Protein AF-A0A5B6YU72-F1 (afdb_monomer)

Radius of gyration: 26.84 Å; Cα contacts (8 Å, |Δi|>4): 118; chains: 1; bounding box: 101×34×53 Å

Nearest PDB structures (foldseek):
  8p5q-assembly1_A  TM=9.319E-01  e=4.944E-16  Arabidopsis thaliana

Sequence (139 aa):
FGQYLKNQRPPVSMSQCNYNHVLDFLRYLDQFGKTKVHLQGCVFFGHPDPAGPCTCPLRQAWGSLDALIGRLRAAFEENGGLAETNPFASGAIRVFLREVRDSQAKARGIPYKKKKKKRINQMKATTDDSSSKFPMQTA

pLDDT: mean 83.85, std 20.41, range [37.31, 98.56]

Secondary structure (DSSP, 8-state):
-HHHHHTSSS---TTT--HHHHHHHHHHGGGG--EE---TT-TTTT-SS-SS---PPEE--HHHHHHHHHHHHHHHHHTT--GGG-TTT-HHHHHHHHHHHHHHHHHTT------------------------------

Solvent-accessible surface area (backbone atoms only — not comparable to full-atom values): 8722 Å² total; per-residue (Å²): 105,72,67,60,32,57,70,38,91,74,59,49,52,80,89,75,55,41,46,65,61,51,53,53,49,60,58,57,46,23,82,75,24,82,37,77,46,43,45,96,88,44,95,48,41,40,37,77,77,60,95,68,90,74,89,50,52,48,25,57,50,52,70,60,53,52,52,49,44,52,51,52,40,52,53,42,44,76,72,74,42,53,76,93,74,35,40,65,68,34,68,69,52,57,51,52,56,48,52,47,40,53,51,50,35,48,18,37,39,55,75,88,70,78,78,75,78,76,80,77,77,81,77,79,82,79,87,77,89,84,87,90,84,90,89,84,90,88,133

Structure (mmCIF, N/CA/C/O backbone):
data_AF-A0A5B6YU72-F1
#
_entry.id   AF-A0A5B6YU72-F1
#
loop_
_atom_site.group_PDB
_atom_site.id
_atom_site.type_symbol
_atom_site.label_atom_id
_atom_site.label_alt_id
_atom_site.label_comp_id
_atom_site.label_asym_id
_atom_site.label_entity_id
_atom_site.label_seq_id
_atom_site.pdbx_PDB_ins_code
_atom_site.Cartn_x
_atom_site.Cartn_y
_atom_site.Cartn_z
_atom_site.occupancy
_atom_site.B_iso_or_equiv
_atom_site.auth_seq_id
_atom_site.auth_comp_id
_atom_site.auth_asym_id
_atom_site.auth_atom_id
_atom_site.pdbx_PDB_model_num
ATOM 1 N N . PHE A 1 1 ? -4.472 7.276 5.526 1.00 94.94 1 PHE A N 1
ATOM 2 C CA . PHE A 1 1 ? -5.185 6.092 6.043 1.00 94.94 1 PHE A CA 1
ATOM 3 C C . PHE A 1 1 ? -6.517 6.455 6.692 1.00 94.94 1 PHE A C 1
ATOM 5 O O . PHE A 1 1 ? -7.533 6.032 6.170 1.00 94.94 1 PHE A O 1
ATOM 12 N N . GLY A 1 2 ? -6.559 7.295 7.736 1.00 95.25 2 GLY A N 1
ATOM 13 C CA . GLY A 1 2 ? -7.837 7.690 8.360 1.00 95.25 2 GLY A CA 1
ATOM 14 C C . GLY A 1 2 ? -8.878 8.228 7.366 1.00 95.25 2 GLY A C 1
ATOM 15 O O . GLY A 1 2 ? -10.028 7.807 7.393 1.00 95.25 2 GLY A O 1
ATOM 16 N N . GLN A 1 3 ? -8.461 9.063 6.404 1.00 95.62 3 GLN A N 1
ATOM 17 C CA . GLN A 1 3 ? -9.355 9.516 5.329 1.00 95.62 3 GLN A CA 1
ATOM 18 C C . GLN A 1 3 ? -9.866 8.372 4.437 1.00 95.62 3 GLN A C 1
ATOM 20 O O . GLN A 1 3 ? -11.020 8.381 4.028 1.00 95.62 3 GLN A O 1
ATOM 25 N N . TYR A 1 4 ? -9.028 7.371 4.154 1.00 97.12 4 TYR A N 1
ATOM 26 C CA . TYR A 1 4 ? -9.428 6.200 3.373 1.00 97.12 4 TYR A CA 1
ATOM 27 C C . TYR A 1 4 ? -10.517 5.390 4.090 1.00 97.12 4 TYR A C 1
ATOM 29 O O . TYR A 1 4 ? -11.458 4.956 3.435 1.00 97.12 4 TYR A O 1
ATOM 37 N N . LEU A 1 5 ? -10.427 5.244 5.418 1.00 96.88 5 LEU A N 1
ATOM 38 C CA . LEU A 1 5 ? -11.457 4.572 6.217 1.00 96.88 5 LEU A CA 1
ATOM 39 C C . LEU A 1 5 ? -12.777 5.356 6.248 1.00 96.88 5 LEU A C 1
ATOM 41 O O . LEU A 1 5 ? -13.845 4.772 6.081 1.00 96.88 5 LEU A O 1
ATOM 45 N N . LYS A 1 6 ? -12.709 6.686 6.392 1.00 96.75 6 LYS A N 1
ATOM 46 C CA . LYS A 1 6 ? -13.895 7.562 6.348 1.00 96.75 6 LYS A CA 1
ATOM 47 C C . LYS A 1 6 ? -14.615 7.520 4.998 1.00 96.75 6 LYS A C 1
ATOM 49 O O . LYS A 1 6 ? -15.826 7.691 4.955 1.00 96.75 6 LYS A O 1
ATOM 54 N N . ASN A 1 7 ? -13.875 7.290 3.915 1.00 96.56 7 ASN A N 1
ATOM 55 C CA . ASN A 1 7 ? -14.423 7.214 2.562 1.00 96.56 7 ASN A CA 1
ATOM 56 C C . ASN A 1 7 ? -14.995 5.826 2.208 1.00 96.56 7 ASN A C 1
ATOM 58 O O . ASN A 1 7 ? -15.537 5.670 1.113 1.00 96.56 7 ASN A O 1
ATOM 62 N N . GLN A 1 8 ? -14.877 4.824 3.090 1.00 95.00 8 GLN A N 1
ATOM 63 C CA . GLN A 1 8 ? -15.515 3.520 2.890 1.00 95.00 8 GLN A CA 1
ATOM 64 C C . GLN A 1 8 ? -17.043 3.637 2.926 1.00 95.00 8 GLN A C 1
ATOM 66 O O . GLN A 1 8 ? -17.604 4.596 3.460 1.00 95.00 8 GLN A O 1
ATOM 71 N N . ARG A 1 9 ? -17.731 2.645 2.352 1.00 93.12 9 ARG A N 1
ATOM 72 C CA . ARG A 1 9 ? -19.195 2.545 2.378 1.00 93.12 9 ARG A CA 1
ATOM 73 C C . ARG A 1 9 ? -19.605 1.169 2.922 1.00 93.12 9 ARG A C 1
ATOM 75 O O . ARG A 1 9 ? -19.554 0.210 2.155 1.00 93.12 9 ARG A O 1
ATOM 82 N N . PRO A 1 10 ? -20.009 1.065 4.205 1.00 92.56 10 PRO A N 1
ATOM 83 C CA . PRO A 1 10 ? -20.126 2.145 5.200 1.00 92.56 10 PRO A CA 1
ATOM 84 C C . PRO A 1 10 ? -18.760 2.674 5.698 1.00 92.56 10 PRO A C 1
ATOM 86 O O . PRO A 1 10 ? -17.763 1.957 5.592 1.00 92.56 10 PRO A O 1
ATOM 89 N N . PRO A 1 11 ? -18.687 3.908 6.243 1.00 95.12 11 PRO A N 1
ATOM 90 C CA . PRO A 1 11 ? -17.463 4.437 6.843 1.00 95.12 11 PRO A CA 1
ATOM 91 C C . PRO A 1 11 ? 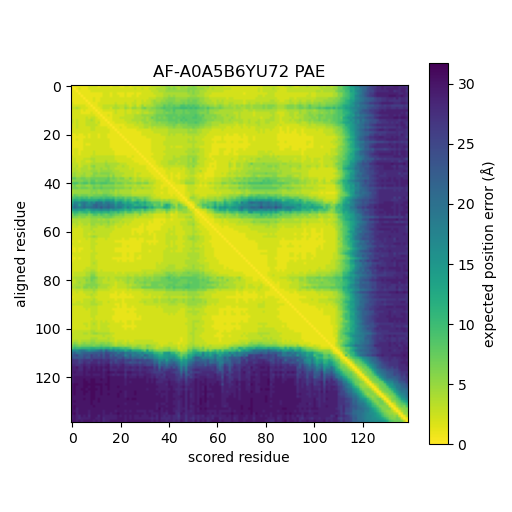-16.977 3.562 7.998 1.00 95.12 11 PRO A C 1
ATOM 93 O O . PRO A 1 11 ? -17.773 3.113 8.820 1.00 95.12 11 PRO A O 1
ATOM 96 N N . VAL A 1 12 ? -15.663 3.364 8.087 1.00 95.81 12 VAL A N 1
ATOM 97 C CA . VAL A 1 12 ? -15.042 2.505 9.105 1.00 95.81 12 VAL A CA 1
ATOM 98 C C . VAL A 1 12 ? -14.340 3.371 10.150 1.00 95.81 12 VAL A C 1
ATOM 100 O O . VAL A 1 12 ? -13.548 4.255 9.812 1.00 95.81 12 VAL A O 1
ATOM 103 N N . SER A 1 13 ? -14.613 3.135 11.434 1.00 93.00 13 SER A N 1
ATOM 104 C CA . SER A 1 13 ? -13.880 3.783 12.529 1.00 93.00 13 SER A CA 1
ATOM 105 C C . SER A 1 13 ? -12.531 3.095 12.776 1.00 93.00 13 SER A C 1
ATOM 107 O O . SER A 1 13 ? -12.334 1.929 12.438 1.00 93.00 13 SER A O 1
ATOM 109 N N . MET A 1 14 ? -11.593 3.781 13.438 1.00 89.62 14 MET A N 1
ATOM 110 C CA . MET A 1 14 ? -10.320 3.156 13.828 1.00 89.62 14 MET A CA 1
ATOM 111 C C . MET A 1 14 ? -10.506 1.958 14.773 1.00 89.62 14 MET A C 1
ATOM 113 O O . MET A 1 14 ? -9.721 1.021 14.698 1.00 89.62 14 MET A O 1
ATOM 117 N N . SER A 1 15 ? -11.548 1.950 15.612 1.00 89.06 15 SER A N 1
ATOM 118 C CA . SER A 1 15 ? -11.850 0.834 16.522 1.00 89.06 15 SER A CA 1
ATOM 119 C C . SER A 1 15 ? -12.363 -0.421 15.810 1.00 89.06 15 SER A C 1
ATOM 121 O O . SER A 1 15 ? -12.187 -1.523 16.315 1.00 89.06 15 SER A O 1
ATOM 123 N N . GLN A 1 16 ? -12.980 -0.265 14.637 1.00 91.56 16 GLN A N 1
ATOM 124 C CA . GL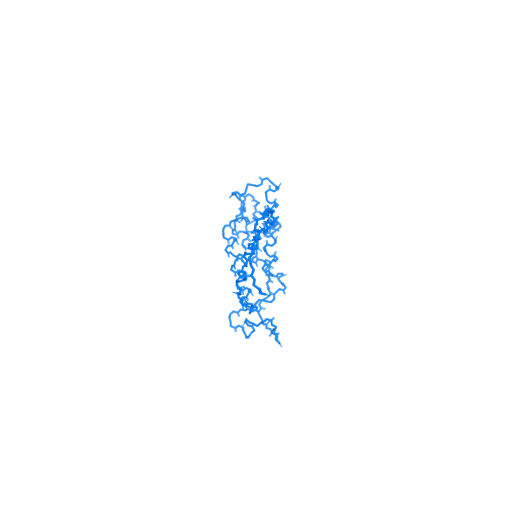N A 1 16 ? -13.453 -1.368 13.790 1.00 91.56 16 GLN A CA 1
ATOM 125 C C . GLN A 1 16 ? -12.433 -1.751 12.707 1.00 91.56 16 GLN A C 1
ATOM 127 O O . GLN A 1 16 ? -12.617 -2.728 11.976 1.00 91.56 16 GLN A O 1
ATOM 132 N N . CYS A 1 17 ? -11.350 -0.979 12.589 1.00 94.31 17 CYS A N 1
ATOM 133 C CA . CYS A 1 17 ? -10.286 -1.243 11.643 1.00 94.31 17 CYS A CA 1
ATOM 134 C C . CYS A 1 17 ? -9.607 -2.576 11.970 1.00 94.31 17 CYS A C 1
ATOM 136 O O . CYS A 1 17 ? -9.208 -2.854 13.096 1.00 94.31 17 CYS A O 1
ATOM 138 N N . ASN A 1 18 ? -9.410 -3.381 10.935 1.00 95.31 18 ASN A N 1
ATOM 139 C CA . ASN A 1 18 ? -8.713 -4.658 11.006 1.00 95.31 18 ASN A CA 1
ATOM 140 C C . ASN A 1 18 ? -7.734 -4.765 9.831 1.00 95.31 18 ASN A C 1
ATOM 142 O O . ASN A 1 18 ? -7.674 -3.881 8.971 1.00 95.31 18 ASN A O 1
ATOM 146 N N . TYR A 1 19 ? -6.963 -5.848 9.783 1.00 96.62 19 TYR A N 1
ATOM 147 C CA . TYR A 1 19 ? -5.915 -6.008 8.776 1.00 96.62 19 TYR A CA 1
ATOM 148 C C . TYR A 1 19 ? -6.439 -6.030 7.326 1.00 96.62 19 TYR A C 1
ATOM 150 O O . TYR A 1 19 ? -5.688 -5.664 6.426 1.00 96.62 19 TYR A O 1
ATOM 158 N N . ASN A 1 20 ? -7.701 -6.404 7.071 1.00 97.44 20 ASN A N 1
ATOM 159 C CA . ASN A 1 20 ? -8.257 -6.399 5.711 1.00 97.44 20 ASN A CA 1
ATOM 160 C C . ASN A 1 20 ? -8.345 -4.974 5.160 1.00 97.44 20 ASN A C 1
ATOM 162 O O . ASN A 1 20 ? -7.836 -4.706 4.077 1.00 97.44 20 ASN A O 1
ATOM 166 N N . HIS A 1 21 ? -8.841 -4.029 5.963 1.00 97.62 21 HIS A N 1
ATOM 167 C CA . HIS A 1 21 ? -8.870 -2.611 5.594 1.00 97.62 21 HIS A CA 1
ATOM 168 C C . HIS A 1 21 ? -7.470 -2.051 5.306 1.00 97.62 21 HIS A C 1
ATOM 170 O O . HIS A 1 21 ? -7.299 -1.182 4.451 1.00 97.62 21 HIS A O 1
ATOM 176 N N . VAL A 1 22 ? -6.451 -2.547 6.014 1.00 98.12 22 VAL A N 1
ATOM 177 C CA . VAL A 1 22 ? -5.054 -2.183 5.754 1.00 98.12 22 VAL A CA 1
ATOM 178 C C . VAL A 1 22 ? -4.594 -2.750 4.410 1.00 98.12 22 VAL A C 1
ATOM 180 O O . VAL A 1 22 ? -4.010 -2.012 3.622 1.00 98.12 22 VAL A O 1
ATOM 183 N N . LEU A 1 23 ? -4.868 -4.024 4.113 1.00 98.31 23 LEU A N 1
ATOM 184 C CA . LEU A 1 23 ? -4.524 -4.632 2.821 1.00 98.31 23 LEU A CA 1
ATOM 185 C C . LEU A 1 23 ? -5.200 -3.911 1.653 1.00 98.31 23 LEU A C 1
ATOM 187 O O . LEU A 1 23 ? -4.543 -3.607 0.657 1.00 98.31 23 LEU A O 1
ATOM 191 N N . ASP A 1 24 ? -6.482 -3.594 1.785 1.00 97.81 24 ASP A N 1
ATOM 192 C CA . ASP A 1 24 ? -7.231 -2.900 0.742 1.00 97.81 24 ASP A CA 1
ATOM 193 C C . ASP A 1 24 ? -6.739 -1.468 0.561 1.00 97.81 24 ASP A C 1
ATOM 195 O O . ASP A 1 24 ? -6.609 -1.002 -0.573 1.00 97.81 24 ASP A O 1
ATOM 199 N N . PHE A 1 25 ? -6.338 -0.800 1.646 1.00 98.12 25 PHE A N 1
ATOM 200 C CA . PHE A 1 25 ? -5.653 0.482 1.552 1.00 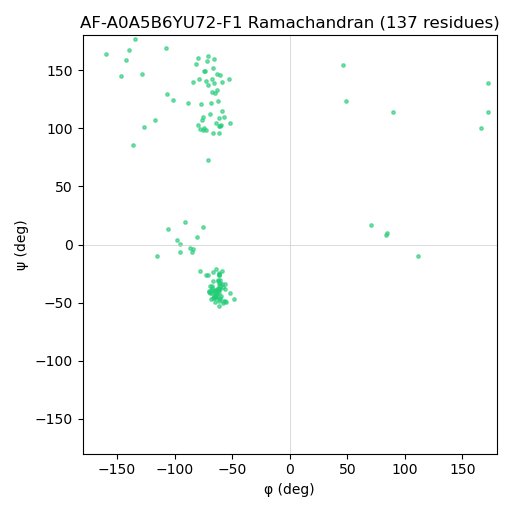98.12 25 PHE A CA 1
ATOM 201 C C . PHE A 1 25 ? -4.332 0.370 0.785 1.00 98.12 25 PHE A C 1
ATOM 203 O O . PHE A 1 25 ? -4.074 1.185 -0.097 1.00 98.12 25 PHE A O 1
ATOM 210 N N . LEU A 1 26 ? -3.497 -0.635 1.072 1.00 98.00 26 LEU A N 1
ATOM 211 C CA . LEU A 1 26 ? -2.230 -0.821 0.357 1.00 98.00 26 LEU A CA 1
ATOM 212 C C . LEU A 1 26 ? -2.451 -1.083 -1.139 1.00 98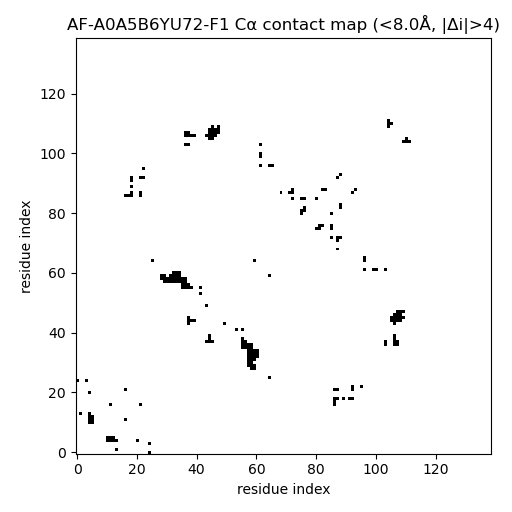.00 26 LEU A C 1
ATOM 214 O O . LEU A 1 26 ? -1.709 -0.546 -1.958 1.00 98.00 26 LEU A O 1
ATOM 218 N N . ARG A 1 27 ? -3.488 -1.847 -1.506 1.00 96.69 27 ARG A N 1
ATOM 219 C CA . ARG A 1 27 ? -3.874 -2.063 -2.912 1.00 96.69 27 ARG A CA 1
ATOM 220 C C . ARG A 1 27 ? -4.422 -0.798 -3.563 1.00 96.69 27 ARG A C 1
ATOM 222 O O . ARG A 1 27 ? -4.093 -0.514 -4.708 1.00 96.69 27 ARG A O 1
ATOM 229 N N . TYR A 1 28 ? -5.213 -0.014 -2.836 1.00 97.12 28 TYR A N 1
ATOM 230 C CA . TYR A 1 28 ? -5.715 1.277 -3.302 1.00 97.12 28 TYR A CA 1
ATOM 231 C C . TYR A 1 28 ? -4.572 2.240 -3.663 1.00 97.12 28 TYR A C 1
ATOM 233 O O . TYR A 1 28 ? -4.658 2.956 -4.659 1.00 97.12 28 TYR A O 1
ATOM 241 N N . LEU A 1 29 ? -3.458 2.211 -2.922 1.00 97.38 29 LEU A N 1
ATOM 242 C CA . LEU A 1 29 ? -2.301 3.063 -3.212 1.00 97.38 29 LEU A CA 1
ATOM 243 C C . LEU A 1 29 ? -1.624 2.769 -4.559 1.00 97.38 29 LEU A C 1
ATOM 245 O O . LEU A 1 29 ? -0.940 3.656 -5.080 1.00 97.38 29 LEU A O 1
ATOM 249 N N . ASP A 1 30 ? -1.807 1.579 -5.142 1.00 95.50 30 ASP A N 1
ATOM 250 C CA . ASP A 1 30 ? -1.240 1.254 -6.458 1.00 95.50 30 ASP A CA 1
ATOM 251 C C . ASP A 1 30 ? -1.775 2.181 -7.563 1.00 95.50 30 ASP A C 1
ATOM 253 O O . ASP A 1 30 ? -1.046 2.453 -8.513 1.00 95.50 30 ASP A O 1
ATOM 257 N N . GLN A 1 31 ? -2.968 2.770 -7.403 1.00 95.50 31 GLN A N 1
ATOM 258 C CA . GLN A 1 31 ? -3.527 3.759 -8.341 1.00 95.50 31 GLN A CA 1
ATOM 259 C C . GLN A 1 31 ? -2.663 5.022 -8.472 1.00 95.50 31 GLN A C 1
ATOM 261 O O . GLN A 1 31 ? -2.669 5.684 -9.506 1.00 95.50 31 GLN A O 1
ATOM 266 N N . PHE A 1 32 ? -1.891 5.336 -7.430 1.00 95.38 32 PHE A N 1
ATOM 267 C CA . PHE A 1 32 ? -0.967 6.472 -7.380 1.00 95.38 32 PHE A CA 1
ATOM 268 C C . PHE A 1 32 ? 0.495 6.022 -7.501 1.00 95.38 32 PHE A C 1
ATOM 270 O O . PHE A 1 32 ? 1.426 6.764 -7.174 1.00 95.38 32 PHE A O 1
ATOM 277 N N . GLY A 1 33 ? 0.704 4.767 -7.901 1.00 95.25 33 GLY A N 1
ATOM 278 C CA . GLY A 1 33 ? 2.011 4.167 -8.084 1.00 95.25 33 GLY A CA 1
ATOM 279 C C . GLY A 1 33 ? 2.812 4.851 -9.185 1.00 95.25 33 GLY A C 1
ATOM 280 O O . GLY A 1 33 ? 2.273 5.287 -10.196 1.00 95.25 33 GLY A O 1
ATOM 281 N N . LYS A 1 34 ? 4.134 4.904 -9.007 1.00 94.12 34 LYS A N 1
ATOM 282 C CA . LYS A 1 34 ? 5.077 5.391 -10.034 1.00 94.12 34 LYS A CA 1
ATOM 283 C C . LYS A 1 34 ? 6.020 4.307 -10.542 1.00 94.12 34 LYS A C 1
ATOM 285 O O . LYS A 1 34 ? 6.747 4.514 -11.505 1.00 94.12 34 LYS A O 1
ATOM 290 N N . THR A 1 35 ? 6.038 3.147 -9.892 1.00 91.94 35 THR A N 1
ATOM 291 C CA . THR A 1 35 ? 6.920 2.048 -10.277 1.00 91.94 35 THR A CA 1
ATOM 292 C C . THR A 1 35 ? 6.233 1.188 -11.321 1.00 91.94 35 THR A C 1
ATOM 294 O O . THR A 1 35 ? 5.187 0.612 -11.040 1.00 91.94 35 THR A O 1
ATOM 297 N N . LYS A 1 36 ? 6.838 1.039 -12.501 1.00 91.69 36 LYS A N 1
ATOM 298 C CA . LYS A 1 36 ? 6.408 0.037 -13.482 1.00 91.69 36 LYS A CA 1
ATOM 299 C C . LYS A 1 36 ? 6.718 -1.363 -12.943 1.00 91.69 36 LYS A C 1
ATOM 301 O O . LYS A 1 36 ? 7.865 -1.657 -12.614 1.00 91.69 36 LYS A O 1
ATOM 306 N N . VAL A 1 37 ? 5.694 -2.209 -12.819 1.00 92.06 37 VAL A N 1
ATOM 307 C CA . VAL A 1 37 ? 5.842 -3.604 -12.372 1.00 92.06 37 VAL A CA 1
ATOM 308 C C . VAL A 1 37 ? 5.404 -4.525 -13.499 1.00 92.06 37 VAL A C 1
ATOM 310 O O . VAL A 1 37 ? 4.214 -4.632 -13.793 1.00 92.06 37 VAL A O 1
ATOM 313 N N . HIS A 1 38 ? 6.375 -5.175 -14.138 1.00 93.50 38 HIS A N 1
ATOM 314 C CA . HIS A 1 38 ? 6.122 -6.094 -15.242 1.00 93.50 38 HIS A CA 1
ATOM 315 C C . HIS A 1 38 ? 5.378 -7.343 -14.759 1.00 93.50 38 HIS A C 1
ATOM 317 O O . HIS A 1 38 ? 5.756 -7.952 -13.758 1.00 93.50 38 HIS A O 1
ATOM 323 N N . LEU A 1 39 ? 4.309 -7.713 -15.465 1.00 92.50 39 LEU A N 1
ATOM 324 C CA . LEU A 1 39 ? 3.543 -8.930 -15.190 1.00 92.50 39 LEU A CA 1
ATOM 325 C C . LEU A 1 39 ? 4.230 -10.151 -15.809 1.00 92.50 39 LEU A C 1
ATOM 327 O O . LEU A 1 39 ? 4.950 -10.026 -16.802 1.00 92.50 39 LEU A O 1
ATOM 331 N N . GLN A 1 40 ? 3.974 -11.331 -15.244 1.00 87.31 40 GLN A N 1
ATOM 332 C CA . GLN A 1 40 ? 4.416 -12.601 -15.820 1.00 87.31 40 GLN A CA 1
ATOM 333 C C . GLN A 1 40 ? 3.810 -12.736 -17.229 1.00 87.31 40 GLN A C 1
ATOM 335 O O . GLN A 1 40 ? 2.591 -12.778 -17.368 1.00 87.31 40 GLN A O 1
ATOM 340 N N . GLY A 1 41 ? 4.654 -12.737 -18.264 1.00 89.69 41 GLY A N 1
ATOM 341 C CA . GLY A 1 41 ? 4.239 -12.705 -19.677 1.00 89.69 41 GLY A CA 1
ATOM 342 C C . GLY A 1 41 ? 4.578 -11.403 -20.412 1.00 89.69 41 GLY A C 1
ATOM 343 O O . GLY A 1 41 ? 4.501 -11.347 -21.634 1.00 89.69 41 GLY A O 1
ATOM 344 N N . CYS A 1 42 ? 5.012 -10.359 -19.703 1.00 93.31 42 CYS A N 1
ATOM 345 C CA . CYS A 1 42 ? 5.617 -9.196 -20.343 1.00 93.31 42 CYS A CA 1
ATOM 346 C C . CYS A 1 42 ? 7.003 -9.555 -20.897 1.00 93.31 42 CYS A C 1
ATOM 348 O O . CYS A 1 42 ? 7.804 -10.165 -20.193 1.00 93.31 42 CYS A O 1
ATOM 350 N N . VAL A 1 43 ? 7.323 -9.098 -22.112 1.00 92.50 43 VAL A N 1
ATOM 351 C CA . VAL A 1 43 ? 8.648 -9.286 -22.744 1.00 92.50 43 VAL A CA 1
ATOM 352 C C . VAL A 1 43 ? 9.802 -8.686 -21.931 1.00 92.50 43 VAL A C 1
ATOM 354 O O . VAL A 1 43 ? 10.943 -9.113 -22.053 1.00 92.50 43 VAL A O 1
ATOM 357 N N . PHE A 1 44 ? 9.492 -7.717 -21.071 1.00 91.31 44 PHE A N 1
ATOM 358 C CA . PHE A 1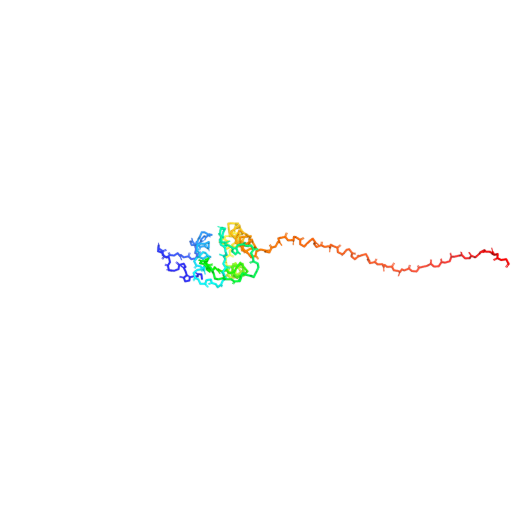 44 ? 10.443 -7.052 -20.183 1.00 91.31 44 PHE A CA 1
ATOM 359 C C . PHE A 1 44 ? 10.483 -7.654 -18.773 1.00 91.31 44 PHE A C 1
ATOM 361 O O . PHE A 1 44 ? 11.208 -7.161 -17.911 1.00 91.31 44 PHE A O 1
ATOM 368 N N . PHE A 1 45 ? 9.693 -8.696 -18.496 1.00 92.06 45 PHE A N 1
ATOM 369 C CA . PHE A 1 45 ? 9.716 -9.345 -17.193 1.00 92.06 45 PHE A CA 1
ATOM 370 C C . PHE A 1 45 ? 11.099 -9.947 -16.929 1.00 92.06 45 PHE A C 1
ATOM 372 O O . PHE A 1 45 ? 11.584 -10.773 -17.698 1.00 92.06 45 PHE A O 1
ATOM 379 N N . GLY A 1 46 ? 11.730 -9.550 -15.826 1.00 90.38 46 GLY A N 1
ATOM 380 C CA . GLY A 1 46 ? 13.071 -10.020 -15.492 1.00 90.38 46 GLY A CA 1
ATOM 381 C C . GLY A 1 46 ? 14.199 -9.235 -16.169 1.00 90.38 46 GLY A C 1
ATOM 382 O O . GLY A 1 46 ? 15.349 -9.650 -16.057 1.00 90.38 46 GLY A O 1
ATOM 383 N N . HIS A 1 47 ? 13.903 -8.119 -16.843 1.00 86.25 47 HIS A N 1
ATOM 384 C CA . HIS A 1 47 ? 14.916 -7.234 -17.418 1.00 86.25 47 HIS A CA 1
ATOM 385 C C . HIS A 1 47 ? 15.129 -5.994 -16.527 1.00 86.25 47 HIS A C 1
ATOM 387 O O . HIS A 1 47 ? 14.161 -5.288 -16.240 1.00 86.25 47 HIS A O 1
ATOM 393 N N . PRO A 1 48 ? 16.367 -5.706 -16.077 1.00 80.81 48 PRO A N 1
ATOM 394 C CA . PRO A 1 48 ? 16.644 -4.571 -15.194 1.00 80.81 48 PRO A CA 1
ATOM 395 C C . PRO A 1 48 ? 16.570 -3.212 -15.900 1.00 80.81 48 PRO A C 1
ATOM 397 O O . PRO A 1 48 ? 16.273 -2.219 -15.239 1.00 80.81 48 PRO A O 1
ATOM 400 N N . ASP A 1 49 ? 16.803 -3.177 -17.214 1.00 73.50 49 ASP A N 1
ATOM 401 C CA . ASP A 1 49 ? 16.743 -1.964 -18.034 1.00 73.50 49 ASP A CA 1
ATOM 402 C C . ASP A 1 49 ? 16.008 -2.252 -19.360 1.00 73.50 49 ASP A C 1
ATOM 404 O O . ASP A 1 49 ? 16.617 -2.686 -20.342 1.00 73.50 49 ASP A O 1
ATOM 408 N N . PRO A 1 50 ? 14.667 -2.170 -19.376 1.00 76.25 50 PRO A N 1
ATOM 409 C CA . PRO A 1 50 ? 13.881 -2.494 -20.559 1.00 76.25 50 PRO A CA 1
ATOM 410 C C . PRO A 1 50 ? 13.917 -1.368 -21.600 1.00 76.25 50 PRO A C 1
ATOM 412 O O . PRO A 1 50 ? 13.442 -0.263 -21.356 1.00 76.25 50 PRO A O 1
ATOM 415 N N . ALA A 1 51 ? 14.395 -1.681 -22.806 1.00 75.06 51 ALA A N 1
ATOM 416 C CA . ALA A 1 51 ? 14.581 -0.724 -23.903 1.00 75.06 51 ALA A CA 1
ATOM 417 C C . ALA A 1 51 ? 13.284 -0.288 -24.632 1.00 75.06 51 ALA A C 1
ATOM 419 O O . ALA A 1 51 ? 13.353 0.261 -25.731 1.00 75.06 51 ALA A O 1
ATOM 420 N N . GLY A 1 52 ? 12.092 -0.525 -24.068 1.00 82.75 52 GLY A N 1
ATOM 421 C CA . GLY A 1 52 ? 10.830 -0.205 -24.742 1.00 82.75 52 GLY A CA 1
ATOM 422 C C . GLY A 1 52 ? 9.606 -0.068 -23.828 1.00 82.75 52 GLY A C 1
ATOM 423 O O . GLY A 1 52 ? 9.625 -0.484 -22.666 1.00 82.75 52 GLY A O 1
ATOM 424 N N . PRO A 1 53 ? 8.514 0.535 -24.335 1.00 88.44 53 PRO A N 1
ATOM 425 C CA . PRO A 1 53 ? 7.300 0.757 -23.560 1.00 88.44 53 PRO A CA 1
ATOM 426 C C . PRO A 1 53 ? 6.500 -0.536 -23.368 1.00 88.44 53 PRO A C 1
ATOM 428 O O . PRO A 1 53 ? 6.450 -1.401 -24.238 1.00 88.44 53 PRO A O 1
ATOM 431 N N . CYS A 1 54 ? 5.788 -0.645 -22.244 1.00 91.88 54 CYS A N 1
ATOM 432 C CA . CYS A 1 54 ? 4.794 -1.698 -22.035 1.00 91.88 54 CYS A CA 1
ATOM 433 C C . CYS A 1 54 ? 3.565 -1.206 -21.268 1.00 91.88 54 CYS A C 1
ATOM 435 O O . CYS A 1 54 ? 3.611 -0.247 -20.484 1.00 91.88 54 CYS A O 1
ATOM 437 N N . THR A 1 55 ? 2.477 -1.952 -21.436 1.00 94.12 55 THR A N 1
ATOM 438 C CA . THR A 1 55 ? 1.168 -1.718 -20.811 1.00 94.12 55 THR A CA 1
ATOM 439 C C . THR A 1 55 ? 1.082 -2.218 -19.370 1.00 94.12 55 THR A C 1
ATOM 441 O O . THR A 1 55 ? 0.018 -2.172 -18.760 1.00 94.12 55 THR A O 1
ATOM 444 N N . CYS A 1 56 ? 2.194 -2.684 -18.791 1.00 94.56 56 CYS A N 1
ATOM 445 C CA . CYS A 1 56 ? 2.200 -3.147 -17.409 1.00 94.56 56 CYS A CA 1
ATOM 446 C C . CYS A 1 56 ? 1.792 -2.020 -16.442 1.00 94.56 56 CYS A C 1
ATOM 448 O O . CYS A 1 56 ? 2.116 -0.845 -16.682 1.00 94.56 56 CYS A O 1
ATOM 450 N N . PRO A 1 57 ? 1.099 -2.360 -15.344 1.00 93.94 57 PRO A N 1
ATOM 451 C CA . PRO A 1 57 ? 0.581 -1.371 -14.415 1.00 93.94 57 PRO A CA 1
ATOM 452 C C . PRO A 1 57 ? 1.709 -0.634 -13.689 1.00 93.94 57 PRO A C 1
ATOM 454 O O . PRO A 1 57 ? 2.802 -1.168 -13.461 1.00 93.94 57 PRO A O 1
ATOM 457 N N . LEU A 1 58 ? 1.414 0.604 -13.299 1.00 94.06 58 LEU A N 1
ATOM 458 C CA . LEU A 1 58 ? 2.185 1.301 -12.281 1.00 94.06 58 LEU A CA 1
ATOM 459 C C . LEU A 1 58 ? 1.665 0.885 -10.906 1.00 94.06 58 LEU A C 1
ATOM 461 O O . LEU A 1 58 ? 0.465 0.717 -10.714 1.00 94.06 58 LEU A O 1
ATOM 465 N N . ARG A 1 59 ? 2.582 0.680 -9.966 1.00 96.12 59 ARG A N 1
ATOM 466 C CA . ARG A 1 59 ? 2.296 0.266 -8.592 1.00 96.12 59 ARG A CA 1
ATOM 467 C C . ARG A 1 59 ? 3.195 1.015 -7.619 1.00 96.12 59 ARG A C 1
ATOM 469 O O . ARG A 1 59 ? 4.157 1.685 -8.022 1.00 96.12 59 ARG A O 1
ATOM 476 N N . GLN A 1 60 ? 2.887 0.934 -6.332 1.00 97.44 60 GLN A N 1
ATOM 477 C CA . GLN A 1 60 ? 3.782 1.454 -5.305 1.00 97.44 60 GLN A CA 1
ATOM 478 C C . GLN A 1 60 ? 5.062 0.626 -5.244 1.00 97.44 60 GLN A C 1
ATOM 480 O O . GLN A 1 60 ? 5.044 -0.597 -5.380 1.00 97.44 60 GLN A O 1
ATOM 485 N N . ALA A 1 61 ? 6.196 1.284 -5.011 1.00 96.44 61 ALA A N 1
ATOM 486 C CA . ALA A 1 61 ? 7.428 0.564 -4.727 1.00 96.44 61 ALA A CA 1
ATOM 487 C C . ALA A 1 61 ? 7.287 -0.170 -3.387 1.00 96.44 61 ALA A C 1
ATOM 489 O O . ALA A 1 61 ? 6.798 0.405 -2.414 1.00 96.44 61 ALA A O 1
ATOM 490 N N . TRP A 1 62 ? 7.785 -1.407 -3.315 1.00 97.19 62 TRP A N 1
ATOM 491 C CA . TRP A 1 62 ? 7.778 -2.192 -2.077 1.00 97.19 62 TRP A CA 1
ATOM 492 C C . TRP A 1 62 ? 8.306 -1.398 -0.868 1.00 97.19 62 TRP A C 1
ATOM 494 O O . TRP A 1 62 ? 7.651 -1.354 0.170 1.00 97.19 62 TRP A O 1
ATOM 504 N N . GLY A 1 63 ? 9.447 -0.713 -1.020 1.00 97.50 63 GLY A N 1
ATOM 505 C CA . GLY A 1 63 ? 10.060 0.053 0.071 1.00 97.50 63 GLY A CA 1
ATOM 506 C C . GLY A 1 63 ? 9.184 1.202 0.583 1.00 97.50 63 GLY A C 1
ATOM 507 O O . GLY A 1 63 ? 9.198 1.501 1.773 1.00 97.50 63 GLY A O 1
ATOM 508 N N . SER A 1 64 ? 8.372 1.814 -0.284 1.00 97.88 64 SER A N 1
ATOM 509 C CA . SER A 1 64 ? 7.425 2.860 0.115 1.00 97.88 64 SER A CA 1
ATOM 510 C C . SER A 1 64 ? 6.267 2.294 0.939 1.00 97.88 64 SER A C 1
ATOM 512 O O . SER A 1 64 ? 5.871 2.912 1.927 1.00 97.88 64 SER A O 1
ATOM 514 N N . LEU A 1 65 ? 5.751 1.116 0.566 1.00 98.31 65 LEU A N 1
ATOM 515 C CA . LEU A 1 65 ? 4.706 0.425 1.328 1.00 98.31 65 LEU A CA 1
ATOM 516 C C . LEU A 1 65 ? 5.220 -0.029 2.699 1.00 98.31 65 LEU A C 1
ATOM 518 O O . LEU A 1 65 ? 4.542 0.180 3.703 1.00 98.31 65 LEU A O 1
ATOM 522 N N . ASP A 1 66 ? 6.425 -0.601 2.749 1.00 98.50 66 ASP A N 1
ATOM 523 C CA . ASP A 1 66 ? 7.061 -1.062 3.989 1.00 98.50 66 ASP A CA 1
ATOM 524 C C . ASP A 1 66 ? 7.285 0.101 4.969 1.00 98.50 66 ASP A C 1
ATOM 526 O O . ASP A 1 66 ? 6.833 0.054 6.115 1.00 98.50 66 ASP A O 1
ATOM 530 N N . ALA A 1 67 ? 7.858 1.208 4.483 1.00 98.50 67 ALA A N 1
ATOM 531 C CA . ALA A 1 67 ? 8.051 2.415 5.282 1.00 98.50 67 ALA A CA 1
ATOM 532 C C . ALA A 1 67 ? 6.722 3.021 5.768 1.00 98.50 67 ALA A C 1
ATOM 534 O O . ALA A 1 67 ? 6.640 3.514 6.894 1.00 98.50 67 ALA A O 1
ATOM 535 N N . LEU A 1 68 ? 5.673 2.998 4.938 1.00 98.50 68 LEU A N 1
ATOM 536 C CA . LEU A 1 68 ? 4.348 3.479 5.326 1.00 98.50 68 LEU A CA 1
ATOM 537 C C . LEU A 1 68 ? 3.740 2.624 6.442 1.00 98.50 68 LEU A C 1
ATOM 539 O O . LEU A 1 68 ? 3.242 3.180 7.418 1.00 98.50 68 LEU A O 1
ATOM 543 N N . ILE A 1 69 ? 3.806 1.296 6.327 1.00 98.44 69 ILE A N 1
ATOM 544 C CA . ILE A 1 69 ? 3.331 0.385 7.376 1.00 98.44 69 ILE A CA 1
ATOM 545 C C . ILE A 1 69 ? 4.121 0.577 8.669 1.00 98.44 69 ILE A C 1
ATOM 547 O O . ILE A 1 69 ? 3.513 0.608 9.736 1.00 98.44 69 ILE A O 1
ATOM 551 N N . GLY A 1 70 ? 5.440 0.771 8.588 1.00 98.38 70 GLY A N 1
ATOM 552 C CA . GLY A 1 70 ? 6.267 1.096 9.751 1.00 98.38 70 GLY A CA 1
ATOM 553 C C . GLY A 1 70 ? 5.777 2.348 10.483 1.00 98.38 70 GLY A C 1
ATOM 554 O O . GLY A 1 70 ? 5.548 2.302 11.689 1.00 98.38 70 GLY A O 1
ATOM 555 N N . ARG A 1 71 ? 5.520 3.439 9.746 1.00 98.56 71 ARG A N 1
ATOM 556 C CA . ARG A 1 71 ? 4.976 4.675 10.336 1.00 98.56 71 ARG A CA 1
ATOM 557 C C . ARG A 1 71 ? 3.570 4.495 10.910 1.00 98.56 71 ARG A C 1
ATOM 559 O O . ARG A 1 71 ? 3.281 5.050 11.959 1.00 98.56 71 ARG A O 1
ATOM 566 N N . LEU A 1 72 ? 2.698 3.730 10.247 1.00 97.88 72 LEU A N 1
ATOM 567 C CA . LEU A 1 72 ? 1.335 3.484 10.735 1.00 97.88 72 LEU A CA 1
ATOM 568 C C . LEU A 1 72 ? 1.310 2.615 11.999 1.00 97.88 72 LEU A C 1
ATOM 570 O O . LEU A 1 72 ? 0.485 2.865 12.872 1.00 97.88 72 LEU A O 1
ATOM 574 N N . ARG A 1 73 ? 2.222 1.638 12.124 1.00 97.88 73 ARG A N 1
ATOM 575 C CA . ARG A 1 73 ? 2.392 0.863 13.364 1.00 97.88 73 ARG A CA 1
ATOM 576 C C . ARG A 1 73 ? 2.790 1.761 14.527 1.00 97.88 73 ARG A C 1
ATOM 578 O O . ARG A 1 73 ? 2.089 1.752 15.530 1.00 97.88 73 ARG A O 1
ATOM 585 N N . ALA A 1 74 ? 3.851 2.551 14.346 1.00 97.81 74 ALA A N 1
ATOM 586 C CA . ALA A 1 74 ? 4.345 3.470 15.370 1.00 97.81 74 ALA A CA 1
ATOM 587 C C . ALA A 1 74 ? 3.259 4.467 15.791 1.00 97.81 74 ALA A C 1
ATOM 589 O O . ALA A 1 74 ? 2.946 4.577 16.969 1.00 97.81 74 ALA A O 1
ATOM 590 N N . ALA A 1 75 ? 2.588 5.093 14.818 1.00 97.19 75 ALA A N 1
ATOM 591 C CA . ALA A 1 75 ? 1.502 6.022 15.102 1.00 97.19 75 ALA A CA 1
ATOM 592 C C . ALA A 1 75 ? 0.341 5.360 15.866 1.00 97.19 75 ALA A C 1
ATOM 594 O O . ALA A 1 75 ? -0.276 6.004 16.704 1.00 97.19 75 ALA A O 1
ATOM 595 N N . PHE A 1 76 ? 0.008 4.093 15.600 1.00 96.00 76 PHE A N 1
ATOM 596 C CA . PHE A 1 76 ? -1.053 3.402 16.341 1.00 96.00 76 PHE A CA 1
ATOM 597 C C . PHE A 1 76 ? -0.698 3.232 17.824 1.00 96.00 76 PHE A C 1
ATOM 599 O O . PHE A 1 76 ? -1.535 3.494 18.684 1.00 96.00 76 PHE A O 1
ATOM 606 N N . GLU A 1 77 ? 0.543 2.844 18.112 1.00 95.81 77 GLU A N 1
ATOM 607 C CA . GLU A 1 77 ? 1.046 2.653 19.478 1.00 95.81 77 GLU A CA 1
ATOM 608 C C . GLU A 1 77 ? 1.180 3.987 20.227 1.00 95.81 77 GLU A C 1
ATOM 610 O O . GLU A 1 77 ? 0.736 4.105 21.367 1.00 95.81 77 GLU A O 1
ATOM 615 N N . GLU A 1 78 ? 1.677 5.031 19.558 1.00 96.50 78 GLU A N 1
ATOM 616 C CA . GLU A 1 78 ? 1.762 6.394 20.105 1.00 96.50 78 GLU A CA 1
ATOM 617 C C . GLU A 1 78 ? 0.386 6.988 20.455 1.00 96.50 78 GLU A C 1
ATOM 619 O O . GLU A 1 78 ? 0.281 7.818 21.354 1.00 96.50 78 GLU A O 1
ATOM 624 N N . ASN A 1 79 ? -0.684 6.542 19.788 1.00 94.06 79 ASN A N 1
ATOM 625 C CA . ASN A 1 79 ? -2.064 6.944 20.084 1.00 94.06 79 ASN A CA 1
ATOM 626 C C . ASN A 1 79 ? -2.762 6.015 21.102 1.00 94.06 79 ASN A C 1
ATOM 628 O O . ASN A 1 79 ? -3.991 5.988 21.173 1.00 94.06 79 ASN A O 1
ATOM 632 N N . GLY A 1 80 ? -1.997 5.248 21.888 1.00 92.94 80 GLY A N 1
ATOM 633 C CA . GLY A 1 80 ? -2.512 4.394 22.965 1.00 92.94 80 GLY A CA 1
ATOM 634 C C . GLY A 1 80 ? -2.998 3.013 22.514 1.00 92.94 80 GLY A C 1
ATOM 635 O O . GLY A 1 80 ? -3.624 2.295 23.293 1.00 92.94 80 GLY A O 1
ATOM 636 N N . GLY A 1 81 ? -2.733 2.626 21.265 1.00 93.12 81 GLY A N 1
ATOM 637 C CA . GLY A 1 81 ? -3.017 1.288 20.765 1.00 93.12 81 GLY A CA 1
ATOM 638 C C . GLY A 1 81 ? -2.050 0.242 21.325 1.00 93.12 81 GLY A C 1
ATOM 639 O O . GLY A 1 81 ? -0.850 0.480 21.432 1.00 93.12 81 GLY A O 1
ATOM 640 N N . LEU A 1 82 ? -2.554 -0.949 21.653 1.00 92.69 82 LEU A N 1
ATOM 641 C CA . LEU A 1 82 ? -1.708 -2.063 22.086 1.00 92.69 82 LEU A CA 1
ATOM 642 C C . LEU A 1 82 ? -1.051 -2.739 20.877 1.00 92.69 82 LEU A C 1
ATOM 644 O O . LEU A 1 82 ? -1.692 -2.939 19.844 1.00 92.69 82 LEU A O 1
ATOM 648 N N . ALA A 1 83 ? 0.205 -3.163 21.026 1.00 90.88 83 ALA A N 1
ATOM 649 C CA . ALA A 1 83 ? 0.931 -3.880 19.975 1.00 90.88 83 ALA A CA 1
ATOM 650 C C . ALA A 1 83 ? 0.192 -5.155 19.514 1.00 90.88 83 ALA A C 1
ATOM 652 O O . ALA A 1 83 ? 0.128 -5.438 18.318 1.00 90.88 83 ALA A O 1
ATOM 653 N N . GLU A 1 84 ? -0.438 -5.873 20.448 1.00 91.00 84 GLU A N 1
ATOM 654 C CA . GLU A 1 84 ? -1.182 -7.114 20.183 1.00 91.00 84 GLU A CA 1
ATOM 655 C C . GLU A 1 84 ? -2.441 -6.903 19.327 1.00 91.00 84 GLU A C 1
ATOM 657 O O . GLU A 1 84 ? -2.821 -7.771 18.542 1.00 91.00 84 GLU A O 1
ATOM 662 N N . THR A 1 85 ? -3.093 -5.742 19.441 1.00 93.25 85 THR A N 1
ATOM 663 C CA . THR A 1 85 ? -4.312 -5.415 18.680 1.00 93.25 85 THR A CA 1
ATOM 664 C C . THR A 1 85 ? -4.026 -4.571 17.442 1.00 93.25 85 THR A C 1
ATOM 666 O O . THR A 1 85 ? -4.949 -4.174 16.730 1.00 93.25 85 THR A O 1
ATOM 669 N N . ASN A 1 86 ? -2.751 -4.305 17.152 1.00 95.94 86 ASN A N 1
ATOM 670 C CA . ASN A 1 86 ? -2.343 -3.415 16.081 1.00 95.94 86 ASN A CA 1
ATOM 671 C C . ASN A 1 86 ? -2.660 -4.029 14.697 1.00 95.94 86 ASN A C 1
ATOM 673 O O . ASN A 1 86 ? -2.004 -4.989 14.268 1.00 95.94 86 ASN A O 1
ATOM 677 N N . PRO A 1 87 ? -3.608 -3.461 13.922 1.00 96.56 87 PRO A N 1
ATOM 678 C CA . PRO A 1 87 ? -4.022 -4.038 12.642 1.00 96.56 87 PRO A CA 1
ATOM 679 C C . PRO A 1 87 ? -2.903 -3.991 11.593 1.00 96.56 87 PRO A C 1
ATOM 681 O O . PRO A 1 87 ? -2.873 -4.810 10.671 1.00 96.56 87 PRO A O 1
ATOM 684 N N . PHE A 1 88 ? -1.951 -3.067 11.741 1.00 97.81 88 PHE A N 1
ATOM 685 C CA . PHE A 1 88 ? -0.798 -2.939 10.857 1.00 97.81 88 PHE A CA 1
ATOM 686 C C . PHE A 1 88 ? 0.280 -3.986 11.172 1.00 97.81 88 PHE A C 1
ATOM 688 O O . PHE A 1 88 ? 1.106 -4.292 10.306 1.00 97.81 88 PHE A O 1
ATOM 695 N N . ALA A 1 89 ? 0.303 -4.539 12.390 1.00 96.75 89 ALA A N 1
ATOM 696 C CA . ALA A 1 89 ? 1.255 -5.559 12.842 1.00 96.75 89 ALA A CA 1
ATOM 697 C C . ALA A 1 89 ? 0.853 -6.999 12.478 1.00 96.75 89 ALA A C 1
ATOM 699 O O . ALA A 1 89 ? 1.666 -7.913 12.621 1.00 96.75 89 ALA A O 1
ATOM 700 N N . SER A 1 90 ? -0.351 -7.200 11.931 1.00 97.06 90 SER A N 1
ATOM 701 C CA . SER A 1 90 ? -0.862 -8.520 11.546 1.00 97.06 90 SER A CA 1
ATOM 702 C C . SER A 1 90 ? 0.090 -9.304 10.625 1.00 97.06 90 SER A C 1
ATOM 704 O O . SER A 1 90 ? 0.720 -8.762 9.706 1.00 97.06 90 SER A O 1
ATOM 706 N N . GLY A 1 91 ? 0.151 -10.624 10.837 1.00 97.12 91 GLY A N 1
ATOM 707 C CA . GLY A 1 91 ? 0.921 -11.555 10.010 1.00 97.12 91 GLY A CA 1
ATOM 708 C C . GLY A 1 91 ? 0.546 -11.495 8.527 1.00 97.12 91 GLY A C 1
ATOM 709 O O . GLY A 1 91 ? 1.432 -11.569 7.676 1.00 97.12 91 GLY A O 1
ATOM 710 N N . ALA A 1 92 ? -0.729 -11.247 8.210 1.00 97.69 92 ALA A N 1
ATOM 711 C CA . ALA A 1 92 ? -1.200 -11.089 6.834 1.00 97.69 92 ALA A CA 1
ATOM 712 C C . ALA A 1 92 ? -0.517 -9.908 6.119 1.00 97.69 92 ALA A C 1
ATOM 714 O O . ALA A 1 92 ? -0.125 -10.025 4.960 1.00 97.69 92 ALA A O 1
ATOM 715 N N . ILE A 1 93 ? -0.277 -8.798 6.829 1.00 98.25 93 ILE A N 1
ATOM 716 C CA . ILE A 1 93 ? 0.437 -7.633 6.282 1.00 98.25 93 ILE A CA 1
ATOM 717 C C . ILE A 1 93 ? 1.893 -7.990 5.975 1.00 98.25 93 ILE A C 1
ATOM 719 O O . ILE A 1 93 ? 2.434 -7.604 4.940 1.00 98.25 93 ILE A O 1
ATOM 723 N N . ARG A 1 94 ? 2.537 -8.771 6.852 1.00 97.62 94 ARG A N 1
ATOM 724 C CA . ARG A 1 94 ? 3.920 -9.231 6.645 1.00 97.62 94 ARG A CA 1
ATOM 725 C C . ARG A 1 94 ? 4.042 -10.158 5.437 1.00 97.62 94 ARG A C 1
ATOM 727 O O . ARG A 1 94 ? 5.027 -10.061 4.707 1.00 97.62 94 ARG A O 1
ATOM 734 N N . VA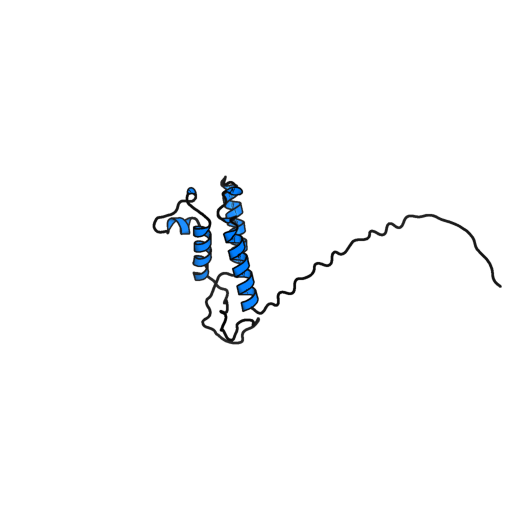L A 1 95 ? 3.076 -11.056 5.246 1.00 98.25 95 VAL A N 1
ATOM 735 C CA . VAL A 1 95 ? 3.020 -11.952 4.082 1.00 98.25 95 VAL A CA 1
ATOM 736 C C . VAL A 1 95 ? 2.828 -11.137 2.806 1.00 98.25 95 VAL A C 1
ATOM 738 O O . VAL A 1 95 ? 3.654 -11.241 1.904 1.00 98.25 95 VAL A O 1
ATOM 741 N N . PHE A 1 96 ? 1.853 -10.226 2.784 1.00 98.31 96 PHE A N 1
ATOM 742 C CA . PHE A 1 96 ? 1.611 -9.341 1.644 1.00 98.31 96 PHE A CA 1
ATOM 743 C C . PHE A 1 96 ? 2.857 -8.534 1.246 1.00 98.31 96 PHE A C 1
ATOM 745 O O . PHE A 1 96 ? 3.263 -8.538 0.086 1.00 98.31 96 PHE A O 1
ATOM 752 N N . LEU A 1 97 ? 3.528 -7.879 2.202 1.00 98.31 97 LEU A N 1
ATOM 753 C CA . LEU A 1 97 ? 4.744 -7.109 1.907 1.00 98.31 97 LEU A CA 1
ATOM 754 C C . LEU A 1 97 ? 5.873 -7.992 1.351 1.00 98.31 97 LEU A C 1
ATOM 756 O O . LEU A 1 97 ? 6.635 -7.539 0.496 1.00 98.31 97 LEU A O 1
ATOM 760 N N . ARG A 1 98 ? 5.986 -9.248 1.801 1.00 98.06 98 ARG A N 1
ATOM 761 C CA . ARG A 1 98 ? 6.953 -10.212 1.256 1.00 98.06 98 ARG A CA 1
ATOM 762 C C . ARG A 1 98 ? 6.619 -10.583 -0.187 1.00 98.06 98 ARG A C 1
ATOM 764 O O . ARG A 1 98 ? 7.506 -10.544 -1.031 1.00 98.06 98 ARG A O 1
ATOM 771 N N . GLU A 1 99 ? 5.360 -10.875 -0.483 1.00 96.25 99 GLU A N 1
ATOM 772 C CA . GLU A 1 99 ? 4.910 -11.196 -1.841 1.00 96.25 99 GLU A CA 1
ATOM 773 C C . GLU A 1 99 ? 5.129 -10.024 -2.806 1.00 96.25 99 GLU A C 1
ATOM 775 O O . GLU A 1 99 ? 5.620 -10.211 -3.924 1.00 96.25 99 GLU A O 1
ATOM 780 N N . VAL A 1 100 ? 4.849 -8.792 -2.368 1.00 96.25 100 VAL A N 1
ATOM 781 C CA . VAL A 1 100 ? 5.123 -7.585 -3.162 1.00 96.25 100 VAL A CA 1
ATOM 782 C C . VAL A 1 100 ? 6.624 -7.424 -3.406 1.00 96.25 100 VAL A C 1
ATOM 784 O O . VAL A 1 100 ? 7.040 -7.137 -4.528 1.00 96.25 100 VAL A O 1
ATOM 787 N N . ARG A 1 101 ? 7.462 -7.653 -2.388 1.00 95.81 101 ARG A N 1
ATOM 788 C CA . ARG A 1 101 ? 8.923 -7.618 -2.542 1.00 95.81 101 ARG A CA 1
ATOM 789 C C . ARG A 1 101 ? 9.399 -8.621 -3.586 1.00 95.81 101 ARG A C 1
ATOM 791 O O . ARG A 1 101 ? 10.171 -8.260 -4.472 1.00 95.81 101 ARG A O 1
ATOM 798 N N . ASP A 1 102 ? 8.950 -9.865 -3.466 1.00 93.88 102 ASP A N 1
ATOM 799 C CA . ASP A 1 102 ? 9.414 -10.970 -4.299 1.00 93.88 102 ASP A CA 1
ATOM 800 C C . ASP A 1 102 ? 8.921 -10.825 -5.743 1.00 93.88 102 ASP A C 1
ATOM 802 O O . ASP A 1 102 ? 9.694 -11.021 -6.682 1.00 93.88 102 ASP A O 1
ATOM 806 N N . SER A 1 103 ? 7.667 -10.413 -5.941 1.00 92.62 103 SER A N 1
ATOM 807 C CA . SER A 1 103 ? 7.119 -10.135 -7.275 1.00 92.62 103 SER A CA 1
ATOM 808 C C . SER A 1 103 ? 7.835 -8.969 -7.961 1.00 92.62 103 SER A C 1
ATOM 810 O O . SER A 1 103 ? 8.232 -9.105 -9.117 1.00 92.62 103 SER A O 1
ATOM 812 N N . GLN A 1 104 ? 8.096 -7.860 -7.257 1.00 93.94 104 GLN A N 1
ATOM 813 C CA . GLN A 1 104 ? 8.841 -6.731 -7.827 1.00 93.94 104 GLN A CA 1
ATOM 814 C C . GLN A 1 104 ? 10.307 -7.072 -8.113 1.00 93.94 104 GLN A C 1
ATOM 816 O O . GLN A 1 104 ? 10.848 -6.626 -9.124 1.00 93.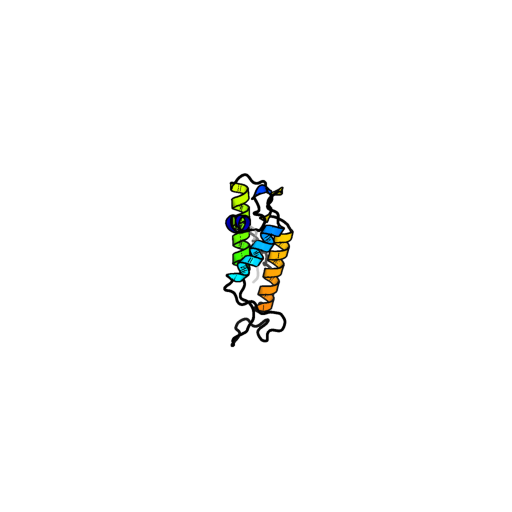94 104 GLN A O 1
ATOM 821 N N . ALA A 1 105 ? 10.961 -7.858 -7.254 1.00 92.12 105 ALA A N 1
ATOM 822 C CA . ALA A 1 105 ? 12.339 -8.292 -7.479 1.00 92.12 105 ALA A CA 1
ATOM 823 C C . ALA A 1 105 ? 12.456 -9.174 -8.731 1.00 92.12 105 ALA A C 1
ATOM 825 O O . ALA A 1 105 ? 13.337 -8.937 -9.559 1.00 92.12 105 ALA A O 1
ATOM 826 N N . LYS A 1 106 ? 11.532 -10.133 -8.899 1.00 91.44 106 LYS A N 1
ATOM 827 C CA . LYS A 1 106 ? 11.441 -10.972 -10.103 1.00 91.44 106 LYS A CA 1
ATOM 828 C C . LYS A 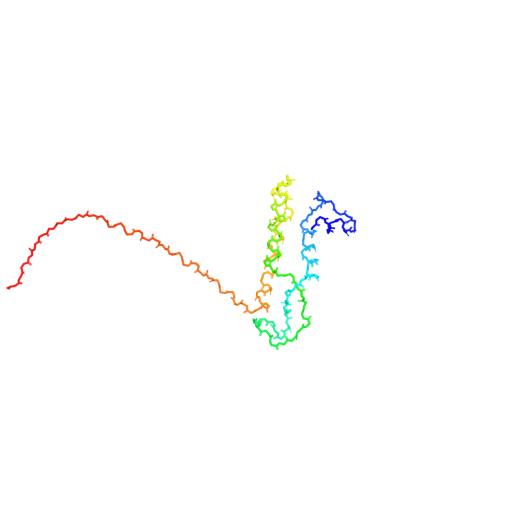1 106 ? 11.168 -10.133 -11.349 1.00 91.44 106 LYS A C 1
ATOM 830 O O . LYS A 1 106 ? 11.880 -10.282 -12.333 1.00 91.44 106 LYS A O 1
ATOM 835 N N . ALA A 1 107 ? 10.208 -9.210 -11.283 1.00 91.00 107 ALA A N 1
ATOM 836 C CA . ALA A 1 107 ? 9.849 -8.353 -12.412 1.00 91.00 107 ALA A CA 1
ATOM 837 C C . ALA A 1 107 ? 11.018 -7.479 -12.901 1.00 91.00 107 ALA A C 1
ATOM 839 O O . ALA A 1 107 ? 11.125 -7.242 -14.098 1.00 91.00 107 ALA A O 1
ATOM 840 N N . ARG A 1 108 ? 11.905 -7.041 -11.995 1.00 88.50 108 ARG A N 1
ATOM 841 C CA . ARG A 1 108 ? 13.117 -6.261 -12.314 1.00 88.50 108 ARG A CA 1
ATOM 842 C C . ARG A 1 108 ? 14.336 -7.111 -12.677 1.00 88.50 108 ARG A C 1
ATOM 844 O O . ARG A 1 108 ? 15.401 -6.560 -12.928 1.00 88.50 108 ARG A O 1
ATOM 851 N N . GLY A 1 109 ? 14.234 -8.439 -12.622 1.00 82.81 109 GLY A N 1
ATOM 852 C CA . GLY A 1 109 ? 15.359 -9.318 -12.948 1.00 82.81 109 GLY A CA 1
ATOM 853 C C . GLY A 1 109 ? 16.496 -9.309 -11.938 1.00 82.81 109 GLY A C 1
ATOM 854 O O . GLY A 1 109 ? 17.591 -9.747 -12.269 1.00 82.81 109 GLY A O 1
ATOM 855 N N . ILE A 1 110 ? 16.276 -8.812 -10.717 1.00 75.62 110 ILE A N 1
ATOM 856 C CA . ILE A 1 110 ? 17.317 -8.782 -9.687 1.00 75.62 110 ILE A CA 1
ATOM 857 C C . ILE A 1 110 ? 17.478 -10.214 -9.161 1.00 75.62 110 ILE A C 1
ATOM 859 O O . ILE A 1 110 ? 16.583 -10.700 -8.458 1.00 75.62 110 ILE A O 1
ATOM 863 N N . PRO A 1 111 ? 18.596 -10.915 -9.441 1.00 62.81 111 PRO A N 1
ATOM 864 C CA . PRO A 1 111 ? 18.794 -12.255 -8.919 1.00 62.81 111 PRO A CA 1
ATOM 865 C C . PRO A 1 111 ? 18.898 -12.157 -7.400 1.00 62.81 111 PRO A C 1
ATOM 867 O O . PRO A 1 111 ? 19.678 -11.360 -6.870 1.00 62.81 111 PRO A O 1
ATOM 870 N N . TYR A 1 112 ? 18.139 -12.979 -6.678 1.00 59.19 112 TYR A N 1
ATOM 871 C CA . TYR A 1 112 ? 18.229 -13.062 -5.224 1.00 59.19 112 TYR A CA 1
ATOM 872 C C . TYR A 1 112 ? 19.548 -13.745 -4.818 1.00 59.19 112 TYR A C 1
ATOM 874 O O . TYR A 1 112 ? 19.582 -14.891 -4.376 1.00 59.19 112 TYR A O 1
ATOM 882 N N . LYS A 1 113 ? 20.682 -13.050 -4.962 1.00 56.62 113 LYS A N 1
ATOM 883 C CA . LYS A 1 113 ? 21.923 -13.453 -4.299 1.00 56.62 113 LYS A CA 1
ATOM 884 C C . LYS A 1 113 ? 21.766 -13.102 -2.823 1.00 56.62 113 LYS A C 1
ATOM 886 O O . LYS A 1 113 ? 21.948 -11.949 -2.433 1.00 56.62 113 LYS A O 1
ATOM 891 N N . LYS A 1 114 ? 21.443 -14.095 -1.980 1.00 55.84 114 LYS A N 1
ATOM 892 C CA . LYS A 1 114 ? 21.647 -13.983 -0.526 1.00 55.84 114 LYS A CA 1
ATOM 893 C C . LYS A 1 114 ? 23.100 -13.556 -0.311 1.00 55.84 114 LYS A C 1
ATOM 895 O O . LYS A 1 114 ? 24.004 -14.377 -0.448 1.00 55.84 114 LYS A O 1
ATOM 900 N N . LYS A 1 115 ? 23.346 -12.285 0.031 1.00 52.47 115 LYS A N 1
ATOM 901 C CA . LYS A 1 115 ? 24.636 -11.872 0.595 1.00 52.47 115 LYS A CA 1
ATOM 902 C C . LYS A 1 115 ? 24.793 -12.641 1.906 1.00 52.47 115 LYS A C 1
ATOM 904 O O . LYS A 1 115 ? 24.232 -12.263 2.931 1.00 52.47 115 LYS A O 1
ATOM 909 N N . LYS A 1 116 ? 25.509 -13.766 1.854 1.00 47.62 116 LYS A N 1
ATOM 910 C CA . LYS A 1 116 ? 25.962 -14.514 3.027 1.00 47.62 116 LYS A CA 1
ATOM 911 C C . LYS A 1 116 ? 26.855 -13.540 3.800 1.00 47.62 116 LYS A C 1
ATOM 913 O O . LYS A 1 116 ? 27.963 -13.244 3.361 1.00 47.62 116 LYS A O 1
ATOM 918 N N . LYS A 1 117 ? 26.343 -12.947 4.883 1.00 52.69 117 LYS A N 1
ATOM 919 C CA . LYS A 1 117 ? 27.130 -12.070 5.758 1.00 52.69 117 LYS A CA 1
ATOM 920 C C . LYS A 1 117 ? 28.267 -12.929 6.316 1.00 52.69 117 LYS A C 1
ATOM 922 O O . LYS A 1 117 ? 28.021 -13.766 7.181 1.00 52.69 117 LYS A O 1
ATOM 927 N N . LYS A 1 118 ? 29.486 -12.787 5.778 1.00 47.50 118 LYS A N 1
ATOM 928 C CA . LYS A 1 118 ? 30.694 -13.337 6.406 1.00 47.50 118 LYS A CA 1
ATOM 929 C C . LYS A 1 118 ? 30.743 -12.724 7.807 1.00 47.50 118 LYS A C 1
ATOM 931 O O . LYS A 1 118 ? 30.929 -11.516 7.936 1.00 47.50 118 LYS A O 1
ATOM 936 N N . ARG A 1 119 ? 30.503 -13.534 8.844 1.00 50.59 119 ARG A N 1
ATOM 937 C CA . ARG A 1 119 ? 30.920 -13.195 10.207 1.00 50.59 119 ARG A CA 1
ATOM 938 C C . ARG A 1 119 ? 32.437 -13.055 10.140 1.00 50.59 119 ARG A C 1
ATOM 940 O O . ARG A 1 119 ? 33.135 -14.055 10.019 1.00 50.59 119 ARG A O 1
ATOM 947 N N . ILE A 1 120 ? 32.932 -11.824 10.123 1.00 46.84 120 ILE A N 1
ATOM 948 C CA . ILE A 1 120 ? 34.333 -11.562 10.427 1.00 46.84 120 ILE A CA 1
ATOM 949 C C . ILE A 1 120 ? 34.427 -11.769 11.938 1.00 46.84 120 ILE A C 1
ATOM 951 O O . ILE A 1 120 ? 33.995 -10.917 12.710 1.00 46.84 120 ILE A O 1
ATOM 955 N N . ASN A 1 121 ? 34.881 -12.955 12.347 1.00 42.69 121 ASN A N 1
ATOM 956 C CA . ASN A 1 121 ? 35.352 -13.171 13.707 1.00 42.69 121 ASN A CA 1
ATOM 957 C C . ASN A 1 121 ? 36.551 -12.238 13.902 1.00 42.69 121 ASN A C 1
ATOM 959 O O . ASN A 1 121 ? 37.608 -12.466 13.318 1.00 42.69 121 ASN A O 1
ATOM 963 N N . GLN A 1 122 ? 36.385 -11.186 14.702 1.00 48.50 122 GLN A N 1
ATOM 964 C CA . GLN A 1 122 ? 37.519 -10.516 15.326 1.00 48.50 122 GLN A CA 1
ATOM 965 C C . GLN A 1 122 ? 38.136 -11.507 16.318 1.00 48.50 122 GLN A C 1
ATOM 967 O O . GLN A 1 122 ? 37.661 -11.643 17.442 1.00 48.50 122 GLN A O 1
ATOM 972 N N . MET A 1 123 ? 39.172 -12.230 15.895 1.00 43.97 123 MET A N 1
ATOM 973 C CA . MET A 1 123 ? 40.133 -12.793 16.838 1.00 43.97 123 MET A CA 1
ATOM 974 C C . MET A 1 123 ? 41.086 -11.665 17.218 1.00 43.97 123 MET A C 1
ATOM 976 O O . MET A 1 123 ? 41.929 -11.231 16.439 1.00 43.97 123 MET A O 1
ATOM 980 N N . LYS A 1 124 ? 40.842 -11.141 18.414 1.00 40.97 124 LYS A N 1
ATOM 981 C CA . LYS A 1 124 ? 41.664 -10.182 19.137 1.00 40.97 124 LYS A CA 1
ATOM 982 C C . LYS A 1 124 ? 42.996 -10.878 19.450 1.00 40.97 124 LYS A C 1
ATOM 984 O O . LYS A 1 124 ? 43.029 -11.757 20.303 1.00 40.97 124 LYS A O 1
ATOM 989 N N . ALA A 1 125 ? 44.060 -10.545 18.723 1.00 39.00 125 ALA A N 1
ATOM 990 C CA . ALA A 1 125 ? 45.413 -10.956 19.076 1.00 39.00 125 ALA A CA 1
ATOM 991 C C . ALA A 1 125 ? 45.878 -10.082 20.248 1.00 39.00 125 ALA A C 1
ATOM 993 O O . ALA A 1 125 ? 46.251 -8.926 20.067 1.00 39.00 125 ALA A O 1
ATOM 994 N N . THR A 1 126 ? 45.769 -10.613 21.461 1.00 39.38 126 THR A N 1
ATOM 995 C CA . THR A 1 126 ? 46.479 -10.111 22.637 1.00 39.38 126 THR A CA 1
ATOM 996 C C . THR A 1 126 ? 47.914 -10.618 22.554 1.00 39.38 126 THR A C 1
ATOM 998 O O . THR A 1 126 ? 48.178 -11.781 22.843 1.00 39.38 126 THR A O 1
ATOM 1001 N N . THR A 1 127 ? 48.826 -9.766 22.097 1.00 41.84 127 THR A N 1
ATOM 1002 C CA . THR A 1 127 ? 50.257 -9.902 22.374 1.00 41.84 127 THR A CA 1
ATOM 1003 C C . THR A 1 127 ? 50.488 -9.441 23.804 1.00 41.84 127 THR A C 1
ATOM 1005 O O . THR A 1 127 ? 50.390 -8.245 24.071 1.00 41.84 127 THR A O 1
ATOM 1008 N N . ASP A 1 128 ? 50.751 -10.389 24.697 1.00 37.31 128 ASP A N 1
ATOM 1009 C CA . ASP A 1 128 ? 51.371 -10.117 25.988 1.00 37.31 128 ASP A CA 1
ATOM 1010 C C . ASP A 1 128 ? 52.569 -11.053 26.178 1.00 37.31 128 ASP A C 1
ATOM 1012 O O . ASP A 1 128 ? 52.630 -12.162 25.641 1.00 37.31 128 ASP A O 1
ATOM 1016 N N . ASP A 1 129 ? 53.536 -10.483 26.866 1.00 38.28 129 ASP A N 1
ATOM 1017 C CA . ASP A 1 129 ? 54.958 -10.737 26.978 1.00 38.28 129 ASP A CA 1
ATOM 1018 C C . ASP A 1 129 ? 55.314 -11.988 27.802 1.00 38.28 129 ASP A C 1
ATOM 1020 O O . ASP A 1 129 ? 54.611 -12.317 28.757 1.00 38.28 129 ASP A O 1
ATOM 1024 N N . SER A 1 130 ? 56.431 -12.658 27.463 1.00 38.88 130 SER A N 1
ATOM 1025 C CA . SER A 1 130 ? 57.438 -13.165 28.428 1.00 38.88 130 SER A CA 1
ATOM 1026 C C . SER A 1 130 ? 58.431 -14.171 27.814 1.00 38.88 130 SER A C 1
ATOM 1028 O O . SER A 1 130 ? 58.168 -15.363 27.686 1.00 38.88 130 SER A O 1
ATOM 1030 N N . SER A 1 131 ? 59.618 -13.656 27.492 1.00 39.62 131 SER A N 1
ATOM 1031 C CA . SER A 1 131 ? 60.929 -14.070 28.026 1.00 39.62 131 SER A CA 1
ATOM 1032 C C . SER A 1 131 ? 61.376 -15.553 28.096 1.00 39.62 131 SER A C 1
ATOM 1034 O O . SER A 1 131 ? 60.911 -16.347 28.908 1.00 39.62 131 SER A O 1
ATOM 1036 N N . SER A 1 132 ? 62.536 -15.776 27.451 1.00 38.12 132 SER A N 1
ATOM 1037 C CA . SER A 1 132 ? 63.734 -16.526 27.910 1.00 38.12 132 SER A CA 1
ATOM 1038 C C . SER A 1 132 ? 63.887 -18.045 27.652 1.00 38.12 132 SER A C 1
ATOM 1040 O O . SER A 1 132 ? 63.239 -18.868 28.289 1.00 38.12 132 SER A O 1
ATOM 1042 N N . LYS A 1 133 ? 64.882 -18.421 26.813 1.00 38.62 133 LYS A N 1
ATOM 1043 C CA . LYS A 1 133 ? 66.150 -19.107 27.204 1.00 38.62 133 LYS A CA 1
ATOM 1044 C C . LYS A 1 133 ? 67.007 -19.582 25.998 1.00 38.62 133 LYS A C 1
ATOM 1046 O O . LYS A 1 133 ? 66.609 -20.491 25.291 1.00 38.62 133 LYS A O 1
ATOM 1051 N N . PHE A 1 134 ? 68.187 -18.955 25.871 1.00 41.00 134 PHE A N 1
ATOM 1052 C CA . PHE A 1 134 ? 69.558 -19.427 25.535 1.00 41.00 134 PHE A CA 1
ATOM 1053 C C . PHE A 1 134 ? 69.901 -20.407 24.365 1.00 41.00 134 PHE A C 1
ATOM 1055 O O . PHE A 1 134 ? 69.072 -21.204 23.945 1.00 41.00 134 PHE A O 1
ATOM 1062 N N . PRO A 1 135 ? 71.154 -20.337 23.833 1.00 53.75 135 PRO A N 1
ATOM 1063 C CA . PRO A 1 135 ? 71.534 -20.700 22.460 1.00 53.75 135 PRO A CA 1
ATOM 1064 C C . PRO A 1 135 ? 72.335 -22.013 22.334 1.00 53.75 135 PRO A C 1
ATOM 1066 O O . PRO A 1 135 ? 72.867 -22.520 23.321 1.00 53.75 135 PRO A O 1
ATOM 1069 N N . MET A 1 136 ? 72.520 -22.511 21.101 1.00 44.53 136 MET A N 1
ATOM 1070 C CA . MET A 1 136 ? 73.552 -23.511 20.790 1.00 44.53 136 MET A CA 1
ATOM 1071 C C . MET A 1 136 ? 74.141 -23.358 19.373 1.00 44.53 136 MET A C 1
ATOM 1073 O O . MET A 1 136 ? 73.468 -22.930 18.442 1.00 44.53 136 MET A O 1
ATOM 1077 N N . GLN A 1 137 ? 75.436 -23.666 19.303 1.00 42.22 137 GLN A N 1
ATOM 1078 C CA . GLN A 1 137 ? 76.489 -23.348 18.327 1.00 42.22 137 GLN A CA 1
ATOM 1079 C C . GLN A 1 137 ? 76.403 -24.043 16.957 1.00 42.22 137 GLN A C 1
ATOM 1081 O O . GLN A 1 137 ? 75.810 -25.112 16.846 1.00 42.22 137 GLN A O 1
ATOM 1086 N N . THR A 1 138 ? 77.120 -23.485 15.968 1.00 37.31 138 THR A N 1
ATOM 1087 C CA . THR A 1 138 ? 78.057 -24.125 14.993 1.00 37.31 138 THR A CA 1
ATOM 1088 C C . THR A 1 138 ? 78.451 -23.049 13.956 1.00 37.31 138 THR A C 1
ATOM 1090 O O . THR A 1 138 ? 77.591 -22.259 13.585 1.00 37.31 138 THR A O 1
ATOM 1093 N N . ALA A 1 139 ? 79.675 -22.868 13.456 1.00 44.25 139 ALA A N 1
ATOM 1094 C CA . ALA A 1 139 ? 80.988 -23.499 13.581 1.00 44.25 139 ALA A CA 1
ATOM 1095 C C . ALA A 1 139 ? 82.063 -22.416 13.325 1.00 44.25 139 ALA A C 1
ATOM 1097 O 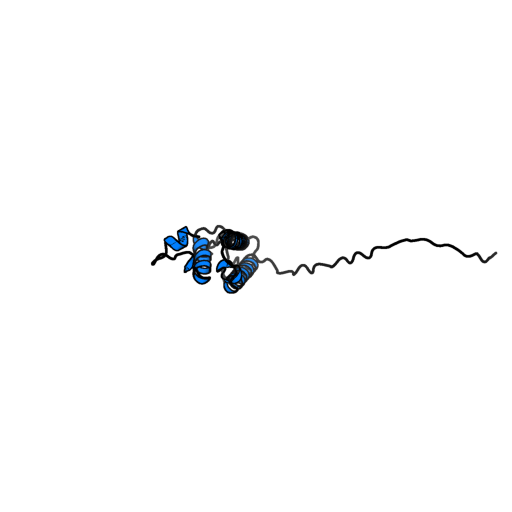O . ALA A 1 139 ? 81.695 -21.365 12.748 1.00 44.25 139 ALA A O 1
#

InterPro domains:
  IPR006936 ALOG domain [PF04852] (1-102)
  IPR006936 ALOG domain [PS51697] (1-116)
  IPR040222 ALOG family [PTHR31165] (1-129)

Organism: Davidia involucrata (NCBI:txid16924)

Mean predicted aligned error: 10.95 Å

Foldseek 3Di:
DQVLQCPDVVRHDPVRDALVSVVVVQVVQQVVADDFQDDDPDPQQLAQDDPDDDPGGGGHQLVVSVVVLVVQLVVCVVVVHDNVRRRSNDPVVVVVSVVSVVSRCRRNNPPPPPPPPPPPPPPDDDDDDDDDDDDDDDD